Protein AF-A0A928TQJ8-F1 (afdb_monomer)

Structure (mmCIF, N/CA/C/O backbone):
data_AF-A0A928TQJ8-F1
#
_entry.id   AF-A0A928TQJ8-F1
#
loop_
_atom_site.group_PDB
_atom_site.id
_atom_site.type_symbol
_atom_site.label_atom_id
_atom_site.label_alt_id
_atom_site.label_comp_id
_atom_site.label_asym_id
_atom_site.label_entity_id
_atom_site.label_seq_id
_atom_site.pdbx_PDB_ins_code
_atom_site.Cartn_x
_atom_site.Cartn_y
_atom_site.Cartn_z
_atom_site.occupancy
_atom_site.B_iso_or_equiv
_atom_site.auth_seq_id
_atom_site.auth_comp_id
_atom_site.auth_asym_id
_atom_site.auth_atom_id
_atom_site.pdbx_PDB_model_num
ATOM 1 N N . MET A 1 1 ? -37.305 -4.762 29.229 1.00 58.75 1 MET A N 1
ATOM 2 C CA . MET A 1 1 ? -37.532 -3.414 28.676 1.00 58.75 1 MET A CA 1
ATOM 3 C C . MET A 1 1 ? -36.165 -2.765 28.618 1.00 58.75 1 MET A C 1
ATOM 5 O O . MET A 1 1 ? -35.558 -2.634 29.671 1.00 58.75 1 MET A O 1
ATOM 9 N N . THR A 1 2 ? -35.625 -2.523 27.427 1.00 75.75 2 THR A N 1
ATOM 10 C CA . THR A 1 2 ? -34.330 -1.844 27.273 1.00 75.75 2 THR A CA 1
ATOM 11 C C . THR A 1 2 ? -34.564 -0.362 27.549 1.00 75.75 2 THR A C 1
ATOM 13 O O . THR A 1 2 ? -35.505 0.202 26.996 1.00 75.75 2 THR A O 1
ATOM 16 N N . ASP A 1 3 ? -33.803 0.244 28.457 1.00 90.75 3 ASP A N 1
ATOM 17 C CA . ASP A 1 3 ? -33.892 1.687 28.685 1.00 90.75 3 ASP A CA 1
ATOM 18 C C . ASP A 1 3 ? -33.258 2.473 27.525 1.00 90.75 3 ASP A C 1
ATOM 20 O O . ASP A 1 3 ? -32.477 1.943 26.732 1.00 90.75 3 ASP A O 1
ATOM 24 N N . CYS A 1 4 ? -33.608 3.757 27.434 1.00 91.25 4 CYS A N 1
ATOM 25 C CA . CYS A 1 4 ? -33.104 4.669 26.405 1.00 91.25 4 CYS A CA 1
ATOM 26 C C . CYS A 1 4 ? -31.562 4.724 26.380 1.00 91.25 4 CYS A C 1
ATOM 28 O O . CYS A 1 4 ? -30.953 4.779 25.315 1.00 91.25 4 CYS A O 1
ATOM 30 N N . THR A 1 5 ? -30.911 4.635 27.545 1.00 89.31 5 THR A N 1
ATOM 31 C CA . THR A 1 5 ? -29.445 4.625 27.660 1.00 89.31 5 THR A CA 1
ATOM 32 C C . THR A 1 5 ? -28.810 3.417 26.975 1.00 89.31 5 THR A C 1
ATOM 34 O O . THR A 1 5 ? -27.853 3.565 26.218 1.00 89.31 5 THR A O 1
ATOM 37 N N . SER A 1 6 ? -29.372 2.229 27.175 1.00 88.38 6 SER A N 1
ATOM 38 C CA . SER A 1 6 ? -28.897 0.988 26.565 1.00 88.38 6 SER A CA 1
ATOM 39 C C . SER A 1 6 ? -29.173 0.951 25.057 1.00 88.38 6 SER A C 1
ATOM 41 O O . SER A 1 6 ? -28.376 0.408 24.289 1.00 88.38 6 SER A O 1
ATOM 43 N N . GLU A 1 7 ? -30.284 1.544 24.611 1.00 92.56 7 GLU A N 1
ATOM 44 C CA . GLU A 1 7 ? -30.602 1.694 23.188 1.00 92.56 7 GLU A CA 1
ATOM 45 C C . GLU A 1 7 ? -29.596 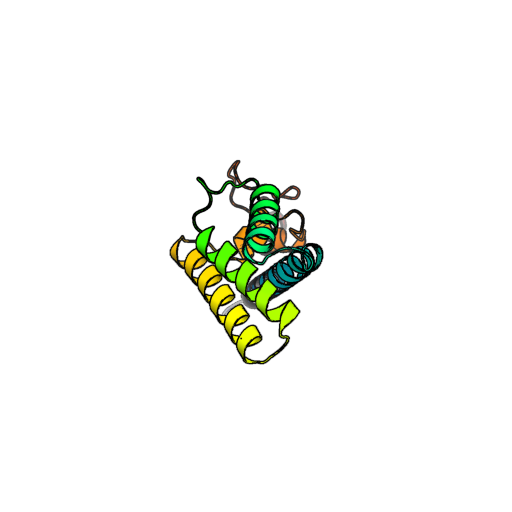2.607 22.475 1.00 92.56 7 GLU A C 1
ATOM 47 O O . GLU A 1 7 ? -28.968 2.175 21.505 1.00 92.56 7 GLU A O 1
ATOM 52 N N . LEU A 1 8 ? -29.365 3.811 23.006 1.00 91.56 8 LEU A N 1
ATOM 53 C CA . LEU A 1 8 ? -28.419 4.774 22.439 1.00 91.56 8 LEU A CA 1
ATOM 54 C C . LEU A 1 8 ? -26.974 4.259 22.467 1.00 91.56 8 LEU A C 1
ATOM 56 O O . LEU A 1 8 ? -26.227 4.477 21.513 1.00 91.56 8 LEU A O 1
ATOM 60 N N . ALA A 1 9 ? -26.571 3.529 23.513 1.00 87.31 9 ALA A N 1
ATOM 61 C CA . ALA A 1 9 ? -25.249 2.903 23.572 1.00 87.31 9 ALA A CA 1
ATOM 62 C C . ALA A 1 9 ? -25.047 1.878 22.441 1.00 87.31 9 ALA A C 1
ATOM 64 O O . ALA A 1 9 ? -23.991 1.839 21.802 1.00 87.31 9 ALA A O 1
ATOM 65 N N . ARG A 1 10 ? -26.075 1.072 22.147 1.00 89.56 10 ARG A N 1
ATOM 66 C CA . ARG A 1 10 ? -26.053 0.108 21.039 1.00 89.56 10 ARG A CA 1
ATOM 67 C C . ARG A 1 10 ? -25.980 0.809 19.680 1.00 89.56 10 ARG A C 1
ATOM 69 O O . ARG A 1 10 ? -25.219 0.370 18.819 1.00 89.56 10 ARG A O 1
ATOM 76 N N . GLU A 1 11 ? -26.741 1.884 19.486 1.00 93.88 11 GLU A N 1
ATOM 77 C CA . GLU A 1 11 ? -26.702 2.685 18.254 1.00 93.88 11 GLU A CA 1
ATOM 78 C C . GLU A 1 11 ? -25.336 3.340 18.038 1.00 93.88 11 GLU A C 1
ATOM 80 O O . GLU A 1 11 ? -24.757 3.223 16.956 1.00 93.88 11 GLU A O 1
ATOM 85 N N . ALA A 1 12 ? -24.769 3.950 19.081 1.00 90.00 12 ALA A N 1
ATOM 86 C CA . ALA A 1 12 ? -23.431 4.527 19.033 1.00 90.00 12 ALA A CA 1
ATOM 87 C C . ALA A 1 12 ? -22.377 3.475 18.649 1.00 90.00 12 ALA A C 1
ATOM 89 O O . ALA A 1 12 ? -21.560 3.717 17.760 1.00 90.00 12 ALA A O 1
ATOM 90 N N . GLY A 1 13 ? -22.433 2.280 19.250 1.00 88.81 13 GLY A N 1
ATOM 91 C CA . GLY A 1 13 ? -21.553 1.165 18.893 1.00 88.81 13 GLY A CA 1
ATOM 92 C C . GLY A 1 13 ? -21.671 0.753 17.420 1.00 88.81 13 GLY A C 1
ATOM 93 O O . GLY A 1 13 ? -20.655 0.548 16.754 1.00 88.81 13 GLY A O 1
ATOM 94 N N . ALA A 1 14 ? -22.894 0.699 16.882 1.00 93.44 14 ALA A N 1
ATOM 95 C CA . ALA A 1 14 ? -23.129 0.395 15.470 1.00 93.44 14 ALA A CA 1
ATOM 96 C C . ALA A 1 14 ? -22.544 1.471 14.537 1.00 93.44 14 ALA A C 1
ATOM 98 O O . ALA A 1 14 ? -21.902 1.144 13.537 1.00 93.44 14 ALA A O 1
ATOM 99 N N . HIS A 1 15 ? -22.702 2.752 14.877 1.00 94.25 15 HIS A N 1
ATOM 100 C CA . HIS A 1 15 ? -22.127 3.851 14.099 1.00 94.25 15 HIS A CA 1
ATOM 101 C C . HIS A 1 15 ? -20.596 3.875 14.146 1.00 94.25 15 HIS A C 1
ATOM 103 O O . HIS A 1 15 ? -19.958 4.098 13.116 1.00 94.25 15 HIS A O 1
ATOM 109 N N . ILE A 1 16 ? -19.994 3.591 15.304 1.00 91.44 16 ILE A N 1
ATOM 110 C CA . ILE A 1 16 ? -18.535 3.477 15.444 1.00 91.44 16 ILE A CA 1
ATOM 111 C C . ILE A 1 16 ? -18.000 2.323 14.589 1.00 91.44 16 ILE A C 1
ATOM 113 O O . ILE A 1 16 ? -16.997 2.497 13.894 1.00 91.44 16 ILE A O 1
ATOM 117 N N . ALA A 1 17 ? -18.674 1.168 14.585 1.00 92.44 17 ALA A N 1
ATOM 118 C CA . ALA A 1 17 ? -18.291 0.035 13.743 1.00 92.44 17 ALA A CA 1
ATOM 119 C C . ALA A 1 17 ? -18.343 0.396 12.247 1.00 92.44 17 ALA A C 1
ATOM 121 O O . ALA A 1 17 ? -17.369 0.180 11.527 1.00 92.44 17 ALA A O 1
ATOM 122 N N . ALA A 1 18 ? -19.419 1.046 11.794 1.00 95.81 18 ALA A N 1
ATOM 123 C CA . ALA A 1 18 ? -19.539 1.497 10.408 1.00 95.81 18 ALA A CA 1
ATOM 124 C C . ALA A 1 18 ? -18.448 2.515 10.019 1.00 95.81 18 ALA A C 1
ATOM 126 O O . ALA A 1 18 ? -17.866 2.432 8.934 1.00 95.81 18 ALA A O 1
ATOM 127 N N . ALA A 1 19 ? -18.126 3.458 10.911 1.00 94.56 19 ALA A N 1
ATOM 128 C CA . ALA A 1 19 ? -17.058 4.431 10.692 1.00 94.56 19 ALA A CA 1
ATOM 129 C C . ALA A 1 19 ? -15.672 3.765 10.627 1.00 94.56 19 ALA A C 1
ATOM 131 O O . ALA A 1 19 ? -14.839 4.148 9.799 1.00 94.56 19 ALA A O 1
ATOM 132 N N . ARG A 1 20 ? -15.429 2.750 11.465 1.00 94.88 20 ARG A N 1
ATOM 133 C CA . ARG A 1 20 ? -14.205 1.940 11.449 1.00 94.88 20 ARG A CA 1
ATOM 134 C C . ARG A 1 20 ? -14.028 1.237 10.106 1.00 94.88 20 ARG A C 1
ATOM 136 O O . ARG A 1 20 ? -12.968 1.375 9.496 1.00 94.88 20 ARG A O 1
ATOM 143 N N . ASP A 1 21 ? -15.053 0.543 9.627 1.00 96.44 21 ASP A N 1
ATOM 144 C CA . ASP A 1 21 ? -14.987 -0.206 8.368 1.00 96.44 21 ASP A CA 1
ATOM 145 C C . ASP A 1 21 ? -14.737 0.724 7.173 1.00 96.44 21 ASP A C 1
ATOM 147 O O . ASP A 1 21 ? -13.847 0.474 6.352 1.00 96.44 21 ASP A O 1
ATOM 151 N N . ALA A 1 22 ? -15.442 1.860 7.122 1.00 97.31 22 ALA A N 1
ATOM 152 C CA . ALA A 1 22 ? -15.227 2.878 6.097 1.00 97.31 22 ALA A CA 1
ATOM 153 C C . ALA A 1 22 ? -13.798 3.452 6.140 1.00 97.31 22 ALA A C 1
ATOM 155 O O . ALA A 1 22 ? -13.161 3.626 5.099 1.00 97.31 22 ALA A O 1
ATOM 156 N N . SER A 1 23 ? -13.264 3.698 7.339 1.00 95.25 23 SER A N 1
ATOM 157 C CA . SER A 1 23 ? -11.909 4.231 7.521 1.00 95.25 23 SER A CA 1
ATOM 158 C C . SER A 1 23 ? -10.823 3.230 7.117 1.00 95.25 23 SER A C 1
ATOM 160 O O . SER A 1 23 ? -9.821 3.622 6.516 1.00 95.25 23 SER A O 1
ATOM 162 N N . LEU A 1 24 ? -11.021 1.935 7.392 1.00 95.06 24 LEU A N 1
ATOM 163 C CA . LEU A 1 24 ? -10.117 0.869 6.948 1.00 95.06 24 LEU A CA 1
ATOM 164 C C . LEU A 1 24 ? -10.076 0.779 5.419 1.00 95.06 24 LEU A C 1
ATOM 166 O O . LEU A 1 24 ? -8.989 0.721 4.838 1.00 95.06 24 LEU A O 1
ATOM 170 N N . LEU A 1 25 ? -11.237 0.840 4.761 1.00 96.62 25 LEU A N 1
ATOM 171 C CA . LEU A 1 25 ? -11.327 0.842 3.300 1.00 96.62 25 LEU A CA 1
ATOM 172 C C . LEU A 1 25 ? -10.675 2.088 2.684 1.00 96.62 25 LEU A C 1
ATOM 174 O O . LEU A 1 25 ? -9.923 1.982 1.707 1.00 96.62 25 LEU A O 1
ATOM 178 N N . ALA A 1 26 ? -10.928 3.263 3.267 1.00 95.44 26 ALA A N 1
ATOM 179 C CA . ALA A 1 26 ? -10.319 4.516 2.839 1.00 95.44 26 ALA A CA 1
ATOM 180 C C . ALA A 1 26 ? -8.792 4.455 2.964 1.00 95.44 26 ALA A C 1
ATOM 182 O O . ALA A 1 26 ? -8.084 4.782 2.012 1.00 95.44 26 ALA A O 1
ATOM 183 N N . ARG A 1 27 ? -8.271 3.968 4.100 1.00 94.00 27 ARG A N 1
ATOM 184 C CA . ARG A 1 27 ? -6.828 3.777 4.316 1.00 94.00 27 ARG A CA 1
ATOM 185 C C . ARG A 1 27 ? -6.236 2.826 3.287 1.00 94.00 27 ARG A C 1
ATOM 187 O O . ARG A 1 27 ? -5.221 3.160 2.682 1.00 94.00 27 ARG A O 1
ATOM 194 N N . ALA A 1 28 ? -6.872 1.678 3.060 1.00 93.81 28 ALA A N 1
ATOM 195 C CA . ALA A 1 28 ? -6.394 0.695 2.095 1.00 93.81 28 ALA A CA 1
ATOM 196 C C . ALA A 1 28 ? -6.319 1.272 0.674 1.00 93.81 28 ALA A C 1
ATOM 198 O O . ALA A 1 28 ? -5.302 1.132 -0.004 1.00 93.81 28 ALA A O 1
ATOM 199 N N . THR A 1 29 ? -7.362 1.977 0.239 1.00 95.25 29 THR A N 1
ATOM 200 C CA . THR A 1 29 ? -7.410 2.590 -1.096 1.00 95.25 29 THR A CA 1
ATOM 201 C C . THR A 1 29 ? -6.390 3.718 -1.234 1.00 95.25 29 THR A C 1
ATOM 203 O O . THR A 1 29 ? -5.655 3.765 -2.220 1.00 95.25 29 THR A O 1
ATOM 206 N N . HIS A 1 30 ? -6.295 4.591 -0.228 1.00 94.44 30 HIS A N 1
ATOM 207 C CA . HIS A 1 30 ? -5.353 5.706 -0.227 1.00 94.44 30 HIS A CA 1
ATOM 208 C C . HIS A 1 30 ? -3.902 5.220 -0.267 1.00 94.44 30 HIS A C 1
ATOM 210 O O . HIS A 1 30 ? -3.116 5.710 -1.070 1.00 94.44 30 HIS A O 1
ATOM 216 N N . ALA A 1 31 ? -3.551 4.207 0.530 1.00 92.50 31 ALA A N 1
ATOM 217 C CA . ALA A 1 31 ? -2.199 3.658 0.542 1.00 92.50 31 ALA A CA 1
ATOM 218 C C . ALA A 1 31 ? -1.797 3.041 -0.805 1.00 92.50 31 ALA A C 1
ATOM 220 O O . ALA A 1 31 ? -0.669 3.230 -1.255 1.00 92.50 31 ALA A O 1
ATOM 221 N N . ARG A 1 32 ? -2.727 2.354 -1.484 1.00 93.62 32 ARG A N 1
ATOM 222 C CA . ARG A 1 32 ? -2.494 1.819 -2.835 1.00 93.62 32 ARG A CA 1
ATOM 223 C C . ARG A 1 32 ? -2.284 2.932 -3.864 1.00 93.62 32 ARG A C 1
ATOM 225 O O . ARG A 1 32 ? -1.394 2.820 -4.704 1.00 93.62 32 ARG A O 1
ATOM 232 N N . ALA A 1 33 ? -3.084 3.998 -3.791 1.00 94.06 33 ALA A N 1
ATOM 233 C CA . ALA A 1 33 ? -2.951 5.156 -4.671 1.00 94.06 33 ALA A CA 1
ATOM 234 C C . ALA A 1 33 ? -1.610 5.877 -4.461 1.00 94.06 33 ALA A C 1
ATOM 236 O O . ALA A 1 33 ? -0.903 6.153 -5.430 1.00 94.06 33 ALA A O 1
ATOM 237 N N . GLU A 1 34 ? -1.228 6.113 -3.206 1.00 93.38 34 GLU A N 1
ATOM 238 C CA . GLU A 1 34 ? 0.047 6.736 -2.848 1.00 93.38 34 GLU A CA 1
ATOM 239 C C . GLU A 1 34 ? 1.245 5.889 -3.288 1.00 93.38 34 GLU A C 1
ATOM 241 O O . GLU A 1 34 ? 2.148 6.415 -3.939 1.00 93.38 34 GLU A O 1
ATOM 246 N N . LEU A 1 35 ? 1.230 4.572 -3.037 1.00 92.50 35 LEU A N 1
ATOM 247 C CA . LEU A 1 35 ? 2.269 3.662 -3.529 1.00 92.50 35 LEU A CA 1
ATOM 248 C C . LEU A 1 35 ? 2.441 3.803 -5.047 1.00 92.50 35 LEU A C 1
ATOM 250 O O . LEU A 1 35 ? 3.549 4.060 -5.516 1.00 92.50 35 LEU A O 1
ATOM 254 N N . MET A 1 36 ? 1.353 3.716 -5.819 1.00 95.38 36 MET A N 1
ATOM 255 C CA . MET A 1 36 ? 1.428 3.855 -7.277 1.00 95.38 36 MET A CA 1
ATOM 256 C C . MET A 1 36 ? 1.931 5.223 -7.729 1.00 95.38 36 MET A C 1
ATOM 258 O O . MET A 1 36 ? 2.745 5.296 -8.652 1.00 95.38 36 MET A O 1
ATOM 262 N N . ARG A 1 37 ? 1.488 6.305 -7.078 1.00 94.31 37 ARG A N 1
ATOM 263 C CA . ARG A 1 37 ? 1.966 7.662 -7.365 1.00 94.31 37 ARG A CA 1
ATOM 264 C C . ARG A 1 37 ? 3.482 7.747 -7.186 1.00 94.31 37 ARG A C 1
ATOM 266 O O . ARG A 1 37 ? 4.171 8.251 -8.070 1.00 94.31 37 ARG A O 1
ATOM 273 N N . HIS A 1 38 ? 4.002 7.219 -6.083 1.00 92.44 38 HIS A N 1
ATOM 274 C CA . HIS A 1 38 ? 5.433 7.203 -5.799 1.00 92.44 38 HIS A CA 1
ATOM 275 C C . HIS A 1 38 ? 6.220 6.314 -6.766 1.00 92.44 38 HIS A C 1
ATOM 277 O O . HIS A 1 38 ? 7.226 6.771 -7.302 1.00 92.44 38 HIS A O 1
ATOM 283 N N . MET A 1 39 ? 5.740 5.100 -7.066 1.00 94.38 39 MET A N 1
ATOM 284 C CA . MET A 1 39 ? 6.369 4.215 -8.057 1.00 94.38 39 MET A CA 1
ATOM 285 C C . MET A 1 39 ? 6.512 4.915 -9.412 1.00 94.38 39 MET A C 1
ATOM 287 O O . MET A 1 39 ? 7.602 4.944 -9.984 1.00 94.38 39 MET A O 1
ATOM 291 N N . MET A 1 40 ? 5.440 5.544 -9.901 1.00 96.62 40 MET A N 1
ATOM 292 C CA . MET A 1 40 ? 5.451 6.259 -11.180 1.00 96.62 40 MET A CA 1
ATOM 293 C C . MET A 1 40 ? 6.370 7.481 -11.151 1.00 96.62 40 MET A C 1
ATOM 295 O O . MET A 1 40 ? 7.161 7.675 -12.072 1.00 96.62 40 MET A O 1
ATOM 299 N N . MET A 1 41 ? 6.312 8.289 -10.089 1.00 95.25 41 MET A N 1
ATOM 300 C CA . MET A 1 41 ? 7.160 9.475 -9.962 1.00 95.25 41 MET A CA 1
ATOM 301 C C . MET A 1 41 ? 8.644 9.126 -9.875 1.00 95.25 41 MET A C 1
ATOM 303 O O . MET A 1 41 ? 9.452 9.784 -10.524 1.00 95.25 41 MET A O 1
ATOM 307 N N . THR A 1 42 ? 9.020 8.110 -9.099 1.00 94.06 42 THR A N 1
ATOM 308 C CA . THR A 1 42 ? 10.423 7.695 -8.980 1.00 94.06 42 THR A CA 1
ATOM 309 C C . THR A 1 42 ? 10.920 7.061 -10.277 1.00 94.06 42 THR A C 1
ATOM 311 O O . THR A 1 42 ? 12.006 7.406 -10.739 1.00 94.06 42 THR A O 1
ATOM 314 N N . THR A 1 43 ? 10.102 6.240 -10.942 1.00 96.81 43 THR A N 1
ATOM 315 C CA . THR A 1 43 ? 10.454 5.689 -12.262 1.00 96.81 43 THR A CA 1
ATOM 316 C C . THR A 1 43 ? 10.663 6.807 -13.289 1.00 96.81 43 THR A C 1
ATOM 318 O O . THR A 1 43 ? 11.661 6.807 -14.008 1.00 96.81 43 THR A O 1
ATOM 321 N N . ALA A 1 44 ? 9.802 7.832 -13.291 1.00 97.00 44 ALA A N 1
ATOM 322 C CA . ALA A 1 44 ? 9.911 8.974 -14.199 1.00 97.00 44 ALA A CA 1
ATOM 323 C C . ALA A 1 44 ? 11.257 9.722 -14.094 1.00 97.00 44 ALA A C 1
ATOM 325 O O . ALA A 1 44 ? 11.741 10.242 -15.099 1.00 97.00 44 ALA A O 1
ATOM 326 N N . LYS A 1 45 ? 11.904 9.732 -12.916 1.00 96.44 45 LYS A N 1
ATOM 327 C CA . LYS A 1 45 ? 13.228 10.356 -12.712 1.00 96.44 45 LYS A CA 1
ATOM 328 C C . LYS A 1 45 ? 14.359 9.649 -13.473 1.00 96.44 45 LYS A C 1
ATOM 330 O O . LYS A 1 45 ? 15.411 10.245 -13.670 1.00 96.44 45 LYS A O 1
ATOM 335 N N . SER A 1 46 ? 14.165 8.393 -13.882 1.00 95.88 46 SER A N 1
ATOM 336 C CA . SER A 1 46 ? 15.195 7.546 -14.504 1.00 95.88 46 SER A CA 1
ATOM 337 C C . SER A 1 46 ? 14.831 7.090 -15.923 1.00 95.88 46 SER A C 1
ATOM 339 O O . SER A 1 46 ? 15.393 6.129 -16.433 1.00 95.88 46 SER A O 1
ATOM 341 N N . MET A 1 47 ? 13.930 7.805 -16.603 1.00 94.75 47 MET A N 1
ATOM 342 C CA . MET A 1 47 ? 13.480 7.462 -17.964 1.00 94.75 47 MET A CA 1
ATOM 343 C C . MET A 1 47 ? 14.566 7.572 -19.041 1.00 94.75 47 MET A C 1
ATOM 345 O O . MET A 1 47 ? 14.418 7.006 -20.116 1.00 94.75 47 MET A O 1
ATOM 349 N N . GLY A 1 48 ? 15.658 8.291 -18.767 1.00 94.38 48 GLY A N 1
ATOM 350 C CA . GLY A 1 48 ? 16.831 8.320 -19.648 1.00 94.38 48 GLY A CA 1
ATOM 351 C C . GLY A 1 48 ? 17.758 7.109 -19.495 1.00 94.38 48 GLY A C 1
ATOM 352 O O . GLY A 1 48 ? 18.716 6.982 -20.250 1.00 94.38 48 GLY A O 1
ATOM 353 N N . GLU A 1 49 ? 17.508 6.244 -18.513 1.00 96.81 49 GLU A N 1
ATOM 354 C CA . GLU A 1 49 ? 18.333 5.076 -18.214 1.00 96.81 49 GLU A CA 1
ATOM 355 C C . GLU A 1 49 ? 17.784 3.816 -18.897 1.00 96.81 49 GLU A C 1
ATOM 357 O O . GLU A 1 49 ? 16.596 3.714 -19.219 1.00 96.81 49 GLU A O 1
ATOM 362 N N . ALA A 1 50 ? 18.646 2.809 -19.061 1.00 97.62 50 ALA A N 1
ATOM 363 C CA . ALA A 1 50 ? 18.210 1.472 -19.457 1.00 97.62 50 ALA A CA 1
ATOM 364 C C . ALA A 1 50 ? 17.247 0.876 -18.415 1.00 97.62 50 ALA A C 1
ATOM 366 O O . ALA A 1 50 ? 17.407 1.098 -17.208 1.00 97.62 50 ALA A O 1
ATOM 367 N N . ARG A 1 51 ? 16.285 0.071 -18.876 1.00 97.56 51 ARG A N 1
ATOM 368 C CA . ARG A 1 51 ? 15.217 -0.522 -18.057 1.00 97.56 51 ARG A CA 1
ATOM 369 C C . ARG A 1 51 ? 15.732 -1.173 -16.776 1.00 97.56 51 ARG A C 1
ATOM 371 O O . ARG A 1 51 ? 15.257 -0.852 -15.693 1.00 97.56 51 ARG A O 1
ATOM 378 N N . GLU A 1 52 ? 16.739 -2.038 -16.867 1.00 97.88 52 GLU A N 1
ATOM 379 C CA . GLU A 1 52 ? 17.286 -2.765 -15.714 1.00 97.88 52 GLU A CA 1
ATOM 380 C C . GLU A 1 52 ? 17.903 -1.821 -14.678 1.00 97.88 52 GLU A C 1
ATOM 382 O O . GLU A 1 52 ? 17.873 -2.096 -13.479 1.00 97.88 52 GLU A O 1
ATOM 387 N N . ARG A 1 53 ? 18.478 -0.703 -15.131 1.00 97.56 53 ARG A N 1
ATOM 388 C CA . ARG A 1 53 ? 19.046 0.315 -14.247 1.00 97.56 53 ARG A CA 1
ATOM 389 C C . ARG A 1 53 ? 17.950 1.139 -13.583 1.00 97.56 53 ARG A C 1
ATOM 391 O O . ARG A 1 53 ? 18.033 1.346 -12.378 1.00 97.56 53 ARG A O 1
ATOM 398 N N . SER A 1 54 ? 16.924 1.546 -14.329 1.00 97.88 54 SER A N 1
ATOM 399 C CA . SER A 1 54 ? 15.756 2.231 -13.765 1.00 97.88 54 SER A CA 1
ATOM 400 C C . SER A 1 54 ? 15.071 1.373 -12.695 1.00 97.88 54 SER A C 1
ATOM 402 O O . SER A 1 54 ? 14.856 1.847 -11.582 1.00 97.88 54 SER A O 1
ATOM 404 N N . VAL A 1 55 ? 14.839 0.085 -12.977 1.00 98.06 55 VAL A N 1
ATOM 405 C CA . VAL A 1 55 ? 14.245 -0.861 -12.018 1.00 98.06 55 VAL A CA 1
ATOM 406 C C . VAL A 1 55 ? 15.046 -0.930 -10.722 1.00 98.06 55 VAL A C 1
ATOM 408 O O . VAL A 1 55 ? 14.462 -0.779 -9.652 1.00 98.06 55 VAL A O 1
ATOM 411 N N . ARG A 1 56 ? 16.373 -1.105 -10.801 1.00 96.56 56 ARG A N 1
ATOM 412 C CA . ARG A 1 56 ? 17.225 -1.140 -9.602 1.00 96.56 56 ARG A CA 1
ATOM 413 C C . ARG A 1 56 ? 17.159 0.161 -8.810 1.00 96.56 56 ARG A C 1
ATOM 415 O O . ARG A 1 56 ? 16.945 0.107 -7.610 1.00 96.56 56 ARG A O 1
ATOM 422 N N . LEU A 1 57 ? 17.267 1.314 -9.476 1.00 96.12 57 LEU A N 1
ATOM 423 C CA . LEU A 1 57 ? 17.204 2.622 -8.813 1.00 96.12 57 LEU A CA 1
ATOM 424 C C . LEU A 1 57 ? 15.886 2.821 -8.058 1.00 96.12 57 LEU A C 1
ATOM 426 O O . LEU A 1 57 ? 15.897 3.264 -6.913 1.00 96.12 57 LEU A O 1
ATOM 430 N N . VAL A 1 58 ? 14.757 2.468 -8.682 1.00 95.69 58 VAL A N 1
ATOM 431 C CA . VAL A 1 58 ? 13.439 2.559 -8.041 1.00 95.69 58 VAL A CA 1
ATOM 432 C C . VAL A 1 58 ? 13.371 1.620 -6.837 1.00 95.69 58 VAL A C 1
ATOM 434 O O . VAL A 1 58 ? 12.993 2.053 -5.752 1.00 95.69 58 VAL A O 1
ATOM 437 N N . THR A 1 59 ? 13.748 0.350 -7.002 1.00 95.38 59 THR A N 1
ATOM 438 C CA . THR A 1 59 ? 13.699 -0.641 -5.919 1.00 95.38 59 THR A CA 1
ATOM 439 C C . THR A 1 59 ? 14.602 -0.248 -4.747 1.00 95.38 59 THR A C 1
ATOM 441 O O . THR A 1 59 ? 14.166 -0.324 -3.600 1.00 95.38 59 THR A O 1
ATOM 444 N N . ASP A 1 60 ? 15.818 0.232 -5.013 1.00 94.88 60 ASP A N 1
ATOM 445 C CA . ASP A 1 60 ? 16.766 0.670 -3.985 1.00 94.88 60 ASP A CA 1
ATOM 446 C C . ASP A 1 60 ? 16.246 1.894 -3.212 1.00 94.88 60 ASP A C 1
ATOM 448 O O . ASP A 1 60 ? 16.310 1.901 -1.983 1.00 94.88 60 ASP A O 1
ATOM 452 N N . GLU A 1 61 ? 15.664 2.891 -3.898 1.00 92.44 61 GLU A N 1
ATOM 453 C CA . GLU A 1 61 ? 15.052 4.070 -3.255 1.00 92.44 61 GLU A CA 1
ATOM 454 C C . GLU A 1 61 ? 13.909 3.659 -2.309 1.00 92.44 61 GLU A C 1
ATOM 456 O O . GLU A 1 61 ? 13.787 4.188 -1.203 1.00 92.44 61 GLU A O 1
ATOM 461 N N . TRP A 1 62 ? 13.094 2.676 -2.701 1.00 90.00 62 TRP A N 1
ATOM 462 C CA . TRP A 1 62 ? 12.017 2.157 -1.855 1.00 90.00 62 TRP A CA 1
ATOM 463 C C . TRP A 1 62 ? 12.516 1.367 -0.651 1.00 90.00 62 TRP A C 1
ATOM 465 O O . TRP A 1 62 ? 12.020 1.562 0.462 1.00 90.00 62 TRP A O 1
ATOM 475 N N . LEU A 1 63 ? 13.483 0.473 -0.863 1.00 91.56 63 LEU A N 1
ATOM 476 C CA . LEU A 1 63 ? 14.074 -0.304 0.220 1.00 91.56 63 LEU A CA 1
ATOM 477 C C . LEU A 1 63 ? 14.714 0.625 1.254 1.00 91.56 63 LEU A C 1
ATOM 479 O O . LEU A 1 63 ? 14.439 0.473 2.445 1.00 91.56 63 LEU A O 1
ATOM 483 N N . ASP A 1 64 ? 15.471 1.631 0.815 1.00 89.88 64 ASP A N 1
ATOM 484 C CA . ASP A 1 64 ? 16.069 2.628 1.706 1.00 89.88 64 ASP A CA 1
ATOM 485 C C . ASP A 1 64 ? 15.005 3.406 2.495 1.00 89.88 64 ASP A C 1
ATOM 487 O O . ASP A 1 64 ? 15.051 3.457 3.732 1.00 89.88 64 ASP A O 1
ATOM 491 N N . ALA A 1 65 ? 13.973 3.913 1.806 1.00 85.38 65 ALA A N 1
ATOM 492 C CA . ALA A 1 65 ? 12.875 4.644 2.436 1.00 85.38 65 ALA A CA 1
ATOM 493 C C . ALA A 1 65 ? 12.195 3.831 3.552 1.00 85.38 65 ALA A C 1
ATOM 495 O O . ALA A 1 65 ? 11.790 4.392 4.573 1.00 85.38 65 ALA A O 1
ATOM 496 N N . TRP A 1 66 ? 12.093 2.511 3.385 1.00 86.12 66 TRP A N 1
ATOM 497 C CA . TRP A 1 66 ? 11.455 1.610 4.349 1.00 86.12 66 TRP A CA 1
ATOM 498 C C . TRP A 1 66 ? 12.427 1.009 5.372 1.00 86.12 66 TRP A C 1
ATOM 500 O O . TRP A 1 66 ? 12.007 0.221 6.226 1.00 86.12 66 TRP A O 1
ATOM 510 N N . GLY A 1 67 ? 13.714 1.370 5.318 1.00 86.25 67 GLY A N 1
ATOM 511 C CA . GLY A 1 67 ? 14.753 0.806 6.182 1.00 86.25 67 GLY A CA 1
ATOM 512 C C . GLY A 1 67 ? 14.983 -0.687 5.936 1.00 86.25 67 GLY A C 1
ATOM 513 O O . GLY A 1 67 ? 15.217 -1.450 6.875 1.00 86.25 67 GLY A O 1
ATOM 514 N N . ARG A 1 68 ? 14.853 -1.111 4.683 1.00 89.06 68 ARG A N 1
ATOM 515 C CA . ARG A 1 68 ? 14.966 -2.487 4.213 1.00 89.06 68 ARG A CA 1
ATOM 516 C C . ARG A 1 68 ? 16.178 -2.663 3.301 1.00 89.06 68 ARG A C 1
ATOM 518 O O . ARG A 1 68 ? 16.809 -1.711 2.862 1.00 89.06 68 ARG A O 1
ATOM 525 N N . THR A 1 69 ? 16.506 -3.916 3.032 1.00 92.25 69 THR A N 1
ATOM 526 C CA . THR A 1 69 ? 17.547 -4.338 2.103 1.00 92.25 69 THR A CA 1
ATOM 527 C C . THR A 1 69 ? 17.013 -5.468 1.237 1.00 92.25 69 THR A C 1
ATOM 529 O O . THR A 1 69 ? 16.044 -6.142 1.593 1.00 92.25 69 THR A O 1
ATOM 532 N N . HIS A 1 70 ? 17.704 -5.738 0.133 1.00 93.56 70 HIS A N 1
ATOM 533 C CA . HIS A 1 70 ? 17.406 -6.884 -0.726 1.00 93.56 70 HIS A CA 1
ATOM 534 C C . HIS A 1 70 ? 17.406 -8.223 0.027 1.00 93.56 70 HIS A C 1
ATOM 536 O O . HIS A 1 70 ? 16.670 -9.134 -0.329 1.00 93.56 70 HIS A O 1
ATOM 542 N N . GLY A 1 71 ? 18.204 -8.342 1.094 1.00 92.06 71 GLY A N 1
ATOM 543 C CA . GLY A 1 71 ? 18.308 -9.565 1.894 1.00 92.06 71 GLY A CA 1
ATOM 544 C C . GLY A 1 71 ? 17.286 -9.690 3.027 1.00 92.06 71 GLY A C 1
ATOM 545 O O . GLY A 1 71 ? 17.196 -10.758 3.625 1.00 92.06 71 GLY A O 1
ATOM 546 N N . ASN A 1 72 ? 16.543 -8.627 3.363 1.00 89.00 72 ASN A N 1
ATOM 547 C CA . ASN A 1 72 ? 15.615 -8.632 4.503 1.00 89.00 72 ASN A CA 1
ATOM 548 C C . ASN A 1 72 ? 14.172 -8.246 4.148 1.00 89.00 72 ASN A C 1
ATOM 550 O O . ASN A 1 72 ? 13.313 -8.227 5.033 1.00 89.00 72 ASN A O 1
ATOM 554 N N . TYR A 1 73 ? 13.907 -7.934 2.880 1.00 91.12 73 TYR A N 1
ATOM 555 C CA . TYR A 1 73 ? 12.574 -7.629 2.397 1.00 91.12 73 TYR A CA 1
ATOM 556 C C . TYR A 1 73 ? 12.038 -8.786 1.548 1.00 91.12 73 TYR A C 1
ATOM 558 O O . TYR A 1 73 ? 12.598 -9.088 0.497 1.00 91.12 73 TYR A O 1
ATOM 566 N N . PRO A 1 74 ? 10.947 -9.445 1.967 1.00 92.94 74 PRO A N 1
ATOM 567 C CA . PRO A 1 74 ? 10.452 -10.640 1.285 1.00 92.94 74 PRO A CA 1
ATOM 568 C C . PRO A 1 74 ? 9.829 -10.357 -0.092 1.00 92.94 74 PRO A C 1
ATOM 570 O O . PRO A 1 74 ? 9.589 -11.300 -0.842 1.00 92.94 74 PRO A O 1
ATOM 573 N N . PHE A 1 75 ? 9.566 -9.089 -0.438 1.00 94.75 75 PHE A N 1
ATOM 574 C CA . PHE A 1 75 ? 8.814 -8.709 -1.643 1.00 94.75 75 PHE A CA 1
ATOM 575 C C . PHE A 1 75 ? 9.659 -7.990 -2.706 1.00 94.75 75 PHE A C 1
ATOM 577 O O . PHE A 1 75 ? 9.112 -7.298 -3.565 1.00 94.75 75 PHE A O 1
ATOM 584 N N . VAL A 1 76 ? 10.991 -8.129 -2.659 1.00 96.38 76 VAL A N 1
ATOM 585 C CA . VAL A 1 76 ? 11.915 -7.492 -3.622 1.00 96.38 76 VAL A CA 1
ATOM 586 C C . VAL A 1 76 ? 11.537 -7.837 -5.059 1.00 96.38 76 VAL A C 1
ATOM 588 O O . VAL A 1 76 ? 11.358 -6.935 -5.868 1.00 96.38 76 VAL A O 1
ATOM 591 N N . ALA A 1 77 ? 11.327 -9.120 -5.363 1.00 97.56 77 ALA A N 1
ATOM 592 C CA . ALA A 1 77 ? 10.999 -9.559 -6.718 1.00 97.56 77 ALA A CA 1
ATOM 593 C C . ALA A 1 77 ? 9.692 -8.930 -7.239 1.00 97.56 77 ALA A C 1
ATOM 595 O O . ALA A 1 77 ? 9.595 -8.540 -8.402 1.00 97.56 77 ALA A O 1
ATOM 596 N N . GLN A 1 78 ? 8.681 -8.795 -6.378 1.00 98.19 78 GLN A N 1
ATOM 597 C CA . GLN A 1 78 ? 7.408 -8.162 -6.717 1.00 98.19 78 GLN A CA 1
ATOM 598 C C . GLN A 1 78 ? 7.564 -6.646 -6.899 1.00 98.19 78 GLN A C 1
ATOM 600 O O . GLN A 1 78 ? 6.965 -6.086 -7.817 1.00 98.19 78 GLN A O 1
ATOM 605 N N . MET A 1 79 ? 8.388 -5.990 -6.075 1.00 96.25 79 MET A N 1
ATOM 606 C CA . MET A 1 79 ? 8.726 -4.574 -6.247 1.00 96.25 79 MET A CA 1
ATOM 607 C C . MET A 1 79 ? 9.473 -4.329 -7.557 1.00 96.25 79 MET A C 1
ATOM 609 O O . MET A 1 79 ? 9.096 -3.430 -8.301 1.00 96.25 79 MET A O 1
ATOM 613 N N . GLU A 1 80 ? 10.461 -5.156 -7.898 1.00 97.88 80 GLU A N 1
ATOM 614 C CA . GLU A 1 80 ? 11.188 -5.064 -9.169 1.00 97.88 80 GLU A CA 1
ATOM 615 C C . GLU A 1 80 ? 10.266 -5.280 -10.375 1.00 97.88 80 GLU A C 1
ATOM 617 O O . GLU A 1 80 ? 10.343 -4.539 -11.358 1.00 97.88 80 GLU A O 1
ATOM 622 N N . ALA A 1 81 ? 9.352 -6.253 -10.294 1.00 98.44 81 ALA A N 1
ATOM 623 C CA . ALA A 1 81 ? 8.355 -6.489 -11.334 1.00 98.44 81 ALA A CA 1
ATOM 624 C C . ALA A 1 81 ? 7.424 -5.279 -11.519 1.00 98.44 81 ALA A C 1
ATOM 626 O O . ALA A 1 81 ? 7.141 -4.888 -12.655 1.00 98.44 81 ALA A O 1
ATOM 627 N N . LEU A 1 82 ? 6.976 -4.659 -10.421 1.00 98.31 82 LEU A N 1
ATOM 628 C CA . LEU A 1 82 ? 6.155 -3.451 -10.470 1.00 98.31 82 LEU A CA 1
ATOM 629 C C . LEU A 1 82 ? 6.940 -2.253 -11.022 1.00 98.31 82 LEU A C 1
ATOM 631 O O . LEU A 1 82 ? 6.424 -1.555 -11.892 1.00 98.31 82 LEU A O 1
ATOM 635 N N . SER A 1 83 ? 8.188 -2.047 -10.593 1.00 98.06 83 SER A N 1
ATOM 636 C CA . SER A 1 83 ? 9.089 -1.022 -11.141 1.00 98.06 83 SER A CA 1
ATOM 637 C C . SER A 1 83 ? 9.267 -1.184 -12.652 1.00 98.06 83 SER A C 1
ATOM 639 O O . SER A 1 83 ? 9.153 -0.215 -13.401 1.00 98.06 83 SER A O 1
ATOM 641 N N . GLY A 1 84 ? 9.482 -2.418 -13.119 1.00 98.38 84 GLY A N 1
ATOM 642 C CA . GLY A 1 84 ? 9.619 -2.719 -14.543 1.00 98.38 84 GLY A CA 1
ATOM 643 C C . GLY A 1 84 ? 8.346 -2.406 -15.324 1.00 98.38 84 GLY A C 1
ATOM 644 O O . GLY A 1 84 ? 8.408 -1.751 -16.359 1.00 98.38 84 GLY A O 1
ATOM 645 N N . ALA A 1 85 ? 7.183 -2.794 -14.796 1.00 98.62 85 ALA A N 1
ATOM 646 C CA . ALA A 1 85 ? 5.902 -2.482 -15.423 1.00 98.62 85 ALA A CA 1
ATOM 647 C C . ALA A 1 85 ? 5.627 -0.967 -15.478 1.00 98.62 85 ALA A C 1
ATOM 649 O O . ALA A 1 85 ? 5.112 -0.476 -16.481 1.00 98.62 85 ALA A O 1
ATOM 650 N N . CYS A 1 86 ? 5.997 -0.211 -14.437 1.00 98.50 86 CYS A N 1
ATOM 651 C CA . CYS A 1 86 ? 5.912 1.252 -14.439 1.00 98.50 86 CYS A CA 1
ATOM 652 C C . CYS A 1 86 ? 6.809 1.872 -15.520 1.00 98.50 86 CYS A C 1
ATOM 654 O O . CYS A 1 86 ? 6.374 2.790 -16.215 1.00 98.50 86 CYS A O 1
ATOM 656 N N . TYR A 1 87 ? 8.034 1.363 -15.692 1.00 98.50 87 TYR A N 1
ATOM 657 C CA . TYR A 1 87 ? 8.955 1.828 -16.734 1.00 98.50 87 TYR A CA 1
ATOM 658 C C . TYR A 1 87 ? 8.376 1.593 -18.129 1.00 98.50 87 TYR A C 1
ATOM 660 O O . TYR A 1 87 ? 8.342 2.511 -18.954 1.00 98.50 87 TYR A O 1
ATOM 668 N N . ASP A 1 88 ? 7.872 0.382 -18.367 1.00 98.44 88 ASP A N 1
ATOM 669 C CA . ASP A 1 88 ? 7.273 -0.011 -19.642 1.00 98.44 88 ASP A CA 1
ATOM 670 C C . ASP A 1 88 ? 6.026 0.847 -19.936 1.00 98.44 88 ASP A C 1
ATOM 672 O O . ASP A 1 88 ? 5.846 1.342 -21.051 1.00 98.44 88 ASP A O 1
ATOM 676 N N . TRP A 1 89 ? 5.203 1.122 -18.916 1.00 98.56 89 TRP A N 1
ATOM 677 C CA . TRP A 1 89 ? 4.038 1.999 -19.039 1.00 98.56 89 TRP A CA 1
ATOM 678 C C . TRP A 1 89 ? 4.400 3.454 -19.332 1.00 98.56 89 TRP A C 1
ATOM 680 O O . TRP A 1 89 ? 3.760 4.070 -20.179 1.00 98.56 89 TRP A O 1
ATOM 690 N N . LEU A 1 90 ? 5.427 4.016 -18.692 1.00 98.00 90 LEU A N 1
ATOM 691 C CA . LEU A 1 90 ? 5.837 5.399 -18.948 1.00 98.00 90 LEU A CA 1
ATOM 692 C C . LEU A 1 90 ? 6.370 5.607 -20.376 1.00 98.00 90 LEU A C 1
ATOM 694 O O . LEU A 1 90 ? 6.241 6.717 -20.900 1.00 98.00 90 LEU A O 1
ATOM 698 N N . HIS A 1 91 ? 6.916 4.559 -21.005 1.00 97.69 91 HIS A N 1
ATOM 699 C CA . HIS A 1 91 ? 7.352 4.572 -22.404 1.00 97.69 91 HIS A CA 1
ATOM 700 C C . HIS A 1 91 ? 6.199 4.361 -23.389 1.00 97.69 91 HIS A C 1
ATOM 702 O O . HIS A 1 91 ? 6.054 5.137 -24.331 1.00 97.69 91 HIS A O 1
ATOM 708 N N . ALA A 1 92 ? 5.387 3.319 -23.187 1.00 97.19 92 ALA A N 1
ATOM 709 C CA . ALA A 1 92 ? 4.359 2.922 -24.149 1.00 97.19 92 ALA A CA 1
ATOM 710 C C . ALA A 1 92 ? 3.037 3.684 -23.972 1.00 97.19 92 ALA A C 1
ATOM 712 O O . ALA A 1 92 ? 2.418 4.096 -24.950 1.00 97.19 92 ALA A O 1
ATOM 713 N N . LYS A 1 93 ? 2.610 3.886 -22.717 1.00 95.62 93 LYS A N 1
ATOM 714 C CA . LYS A 1 93 ? 1.330 4.502 -22.314 1.00 95.62 93 LYS A CA 1
ATOM 715 C C . LYS A 1 93 ? 0.100 3.879 -22.982 1.00 95.62 93 LYS A C 1
ATOM 717 O O . LYS A 1 93 ? -0.870 4.572 -23.285 1.00 95.62 93 LYS A O 1
ATOM 722 N N . ASP A 1 94 ? 0.133 2.567 -23.188 1.00 97.69 94 ASP A N 1
ATOM 723 C CA . ASP A 1 94 ? -0.953 1.810 -23.800 1.00 97.69 94 ASP A CA 1
ATOM 724 C C . ASP A 1 94 ? -1.682 0.896 -22.798 1.00 97.69 94 ASP A C 1
ATOM 726 O O . ASP A 1 94 ? -1.313 0.757 -21.626 1.00 97.69 94 ASP A O 1
ATOM 730 N N . ALA A 1 95 ? -2.760 0.270 -23.274 1.00 98.06 95 ALA A N 1
ATOM 731 C CA . ALA A 1 95 ? -3.590 -0.620 -22.468 1.00 98.06 95 ALA A CA 1
ATOM 732 C C . ALA A 1 95 ? -2.859 -1.903 -22.032 1.00 98.06 95 ALA A C 1
ATOM 734 O O . ALA A 1 95 ? -3.168 -2.459 -20.977 1.00 98.06 95 ALA A O 1
ATOM 735 N N . ALA A 1 96 ? -1.896 -2.387 -22.822 1.00 98.19 96 ALA A N 1
ATOM 736 C CA . ALA A 1 96 ? -1.154 -3.600 -22.498 1.00 98.19 96 ALA A CA 1
ATOM 737 C C . ALA A 1 96 ? -0.190 -3.351 -21.330 1.00 98.19 96 ALA A C 1
ATOM 739 O O . ALA A 1 96 ? -0.130 -4.159 -20.395 1.00 98.19 96 ALA A O 1
ATOM 740 N N . ALA A 1 97 ? 0.498 -2.209 -21.347 1.00 97.94 97 ALA A N 1
ATOM 741 C CA . ALA A 1 97 ? 1.367 -1.771 -20.270 1.00 97.94 97 ALA A CA 1
ATOM 742 C C . ALA A 1 97 ? 0.572 -1.422 -18.999 1.00 97.94 97 ALA A C 1
ATOM 744 O O . ALA A 1 97 ? 0.975 -1.821 -17.907 1.00 97.94 97 ALA A O 1
ATOM 745 N N . ASP A 1 98 ? -0.600 -0.781 -19.113 1.00 98.31 98 ASP A N 1
ATOM 746 C CA . ASP A 1 98 ? -1.477 -0.528 -17.952 1.00 98.31 98 ASP A CA 1
ATOM 747 C C . ASP A 1 98 ? -1.927 -1.848 -17.305 1.00 98.31 98 ASP A C 1
ATOM 749 O O . ASP A 1 98 ? -1.841 -2.031 -16.087 1.00 98.31 98 ASP A O 1
ATOM 753 N N . ALA A 1 99 ? -2.322 -2.831 -18.119 1.00 98.50 99 ALA A N 1
ATOM 754 C CA . ALA A 1 99 ? -2.673 -4.156 -17.624 1.00 98.50 99 ALA A CA 1
ATOM 755 C C . ALA A 1 99 ? -1.482 -4.864 -16.948 1.00 98.50 99 ALA A C 1
ATOM 757 O O . ALA A 1 99 ? -1.678 -5.588 -15.969 1.00 98.50 99 ALA A O 1
ATOM 758 N N . ALA A 1 100 ? -0.253 -4.660 -17.435 1.00 98.56 100 ALA A N 1
ATOM 759 C CA . ALA A 1 100 ? 0.953 -5.190 -16.801 1.0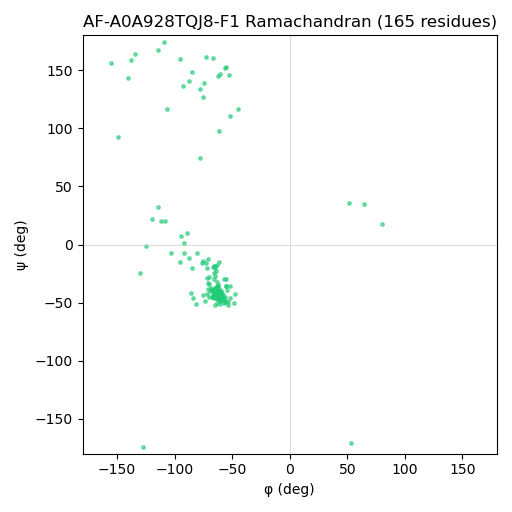0 98.56 100 ALA A CA 1
ATOM 760 C C . ALA A 1 100 ? 1.203 -4.559 -15.422 1.00 98.56 100 ALA A C 1
ATOM 762 O O . ALA A 1 100 ? 1.439 -5.298 -14.465 1.00 98.56 100 ALA A O 1
ATOM 763 N N . VAL A 1 101 ? 1.051 -3.235 -15.292 1.00 98.56 101 VAL A N 1
ATOM 764 C CA . VAL A 1 101 ? 1.139 -2.526 -14.002 1.00 98.56 101 VAL A CA 1
ATOM 765 C C . VAL A 1 101 ? 0.112 -3.078 -13.016 1.00 98.56 101 VAL A C 1
ATOM 767 O O . VAL A 1 101 ? 0.464 -3.429 -11.891 1.00 98.56 101 VAL A O 1
ATOM 770 N N . ARG A 1 102 ? -1.149 -3.239 -13.439 1.00 98.44 102 ARG A N 1
ATOM 771 C CA . ARG A 1 102 ? -2.213 -3.792 -12.581 1.00 98.44 102 ARG A CA 1
ATOM 772 C C . ARG A 1 102 ? -1.900 -5.204 -12.094 1.00 98.44 102 ARG A C 1
ATOM 774 O O . ARG A 1 102 ? -2.119 -5.497 -10.920 1.00 98.44 102 ARG A O 1
ATOM 781 N N . ARG A 1 103 ? -1.383 -6.074 -12.970 1.00 98.69 103 ARG A N 1
ATOM 782 C CA . ARG A 1 103 ? -0.990 -7.445 -12.599 1.00 98.69 103 ARG A CA 1
ATOM 783 C C . ARG A 1 103 ? 0.181 -7.457 -11.620 1.00 98.69 103 ARG A C 1
ATOM 785 O O . ARG A 1 103 ? 0.114 -8.174 -10.627 1.00 98.69 103 ARG A O 1
ATOM 792 N N . ALA A 1 104 ? 1.218 -6.660 -11.872 1.00 98.56 104 ALA A N 1
ATOM 793 C CA . ALA A 1 104 ? 2.374 -6.572 -10.984 1.00 98.56 104 ALA A CA 1
ATOM 794 C C . ALA A 1 104 ? 1.981 -6.023 -9.603 1.00 98.56 104 ALA A C 1
ATOM 796 O O . ALA A 1 104 ? 2.377 -6.577 -8.580 1.00 98.56 104 ALA A O 1
ATOM 797 N N . PHE A 1 105 ? 1.119 -5.003 -9.566 1.00 98.00 105 PHE A N 1
ATOM 798 C CA . PHE A 1 105 ? 0.595 -4.461 -8.316 1.00 98.00 105 PHE A CA 1
ATOM 799 C C . PHE A 1 105 ? -0.218 -5.500 -7.537 1.00 98.00 105 PHE A C 1
ATOM 801 O O . PHE A 1 105 ? -0.027 -5.663 -6.335 1.00 98.00 105 PHE A O 1
ATOM 808 N N . ALA A 1 106 ? -1.109 -6.229 -8.214 1.00 97.75 106 ALA A N 1
ATOM 809 C CA . ALA A 1 106 ? -1.891 -7.290 -7.584 1.00 97.75 106 ALA A CA 1
ATOM 810 C C . ALA A 1 106 ? -1.002 -8.420 -7.037 1.00 97.75 106 ALA A C 1
ATOM 812 O O . ALA A 1 106 ? -1.293 -8.964 -5.976 1.00 97.75 106 ALA A O 1
ATOM 813 N N . ALA A 1 107 ? 0.098 -8.750 -7.723 1.00 98.38 107 ALA A N 1
ATOM 814 C CA . ALA A 1 107 ? 1.064 -9.736 -7.246 1.00 98.38 107 ALA A CA 1
ATOM 815 C C . ALA A 1 107 ? 1.800 -9.269 -5.979 1.00 98.38 107 ALA A C 1
ATOM 817 O O . ALA A 1 107 ? 1.986 -10.067 -5.061 1.00 98.38 107 ALA A O 1
ATOM 818 N N . LEU A 1 108 ? 2.177 -7.988 -5.903 1.00 97.44 108 LEU A N 1
ATOM 819 C CA . LEU A 1 108 ? 2.745 -7.397 -4.688 1.00 97.44 108 LEU A CA 1
ATOM 820 C C . LEU A 1 108 ? 1.743 -7.439 -3.525 1.00 97.44 108 LEU A C 1
ATOM 822 O O . LEU A 1 108 ? 2.094 -7.877 -2.433 1.00 97.44 108 LEU A O 1
ATOM 826 N N . ASP A 1 109 ? 0.491 -7.046 -3.765 1.00 96.44 109 ASP A N 1
ATOM 827 C CA . ASP A 1 109 ? -0.557 -7.051 -2.738 1.00 96.44 109 ASP A CA 1
ATOM 828 C C . ASP A 1 109 ? -0.822 -8.469 -2.207 1.00 96.44 109 ASP A C 1
ATOM 830 O O . ASP A 1 109 ? -0.836 -8.701 -0.998 1.00 96.44 109 ASP A O 1
ATOM 834 N N . ALA A 1 110 ? -0.923 -9.451 -3.108 1.00 97.25 110 ALA A N 1
ATOM 835 C CA . ALA A 1 110 ? -1.095 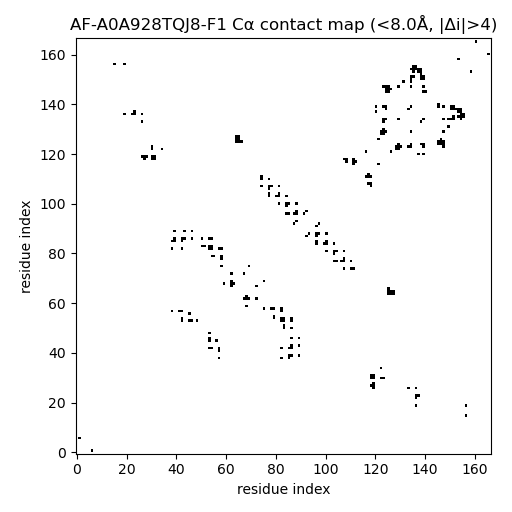-10.855 -2.746 1.00 97.25 110 ALA A CA 1
ATOM 836 C C . ALA A 1 110 ? 0.104 -11.419 -1.961 1.00 97.25 110 ALA A C 1
ATOM 838 O O . ALA A 1 110 ? -0.086 -12.218 -1.039 1.00 97.25 110 ALA A O 1
ATOM 839 N N . ALA A 1 111 ? 1.330 -11.003 -2.296 1.00 97.25 111 ALA A N 1
ATOM 840 C CA . ALA A 1 111 ? 2.532 -11.396 -1.566 1.00 97.25 111 ALA A CA 1
ATOM 841 C C . ALA A 1 111 ? 2.529 -10.839 -0.133 1.00 97.25 111 ALA A C 1
ATOM 843 O O . ALA A 1 111 ? 2.787 -11.592 0.806 1.00 97.25 111 ALA A O 1
ATOM 844 N N . CYS A 1 112 ? 2.151 -9.567 0.047 1.00 95.25 112 CYS A N 1
ATOM 845 C CA . CYS A 1 112 ? 1.964 -8.964 1.367 1.00 95.25 112 CYS A CA 1
ATOM 846 C C . CYS A 1 112 ? 0.938 -9.744 2.203 1.00 95.25 112 CYS A C 1
ATOM 848 O O . CYS A 1 112 ? 1.242 -10.142 3.329 1.00 95.25 112 CYS A O 1
ATOM 850 N N . VAL A 1 113 ? -0.240 -10.029 1.634 1.00 96.00 113 VAL A N 1
ATOM 851 C CA . VAL A 1 113 ? -1.308 -10.785 2.316 1.00 96.00 113 VAL A CA 1
ATOM 852 C C . VAL A 1 113 ? -0.837 -12.182 2.715 1.00 96.00 113 VAL A C 1
ATOM 854 O O . VAL A 1 113 ? -1.042 -12.600 3.854 1.00 96.00 113 VAL A O 1
ATOM 857 N N . SER A 1 114 ? -0.146 -12.889 1.817 1.00 95.69 114 SER A N 1
ATOM 858 C CA . SER A 1 114 ? 0.383 -14.237 2.086 1.00 95.69 114 SER A CA 1
ATOM 859 C C . SER A 1 114 ? 1.437 -14.254 3.198 1.00 95.69 114 SER A C 1
ATOM 861 O O . SER A 1 114 ? 1.649 -15.282 3.835 1.00 95.69 114 SER A O 1
ATOM 863 N N . HIS A 1 115 ? 2.085 -13.117 3.450 1.00 94.25 115 HIS A N 1
ATOM 864 C CA . HIS A 1 115 ? 3.063 -12.929 4.519 1.00 94.25 115 HIS A CA 1
ATOM 865 C C . HIS A 1 115 ? 2.446 -12.354 5.810 1.00 94.25 115 HIS A C 1
ATOM 867 O O . HIS A 1 115 ? 3.170 -12.008 6.739 1.00 94.25 115 HIS A O 1
ATOM 873 N N . GLY A 1 116 ? 1.117 -12.229 5.884 1.00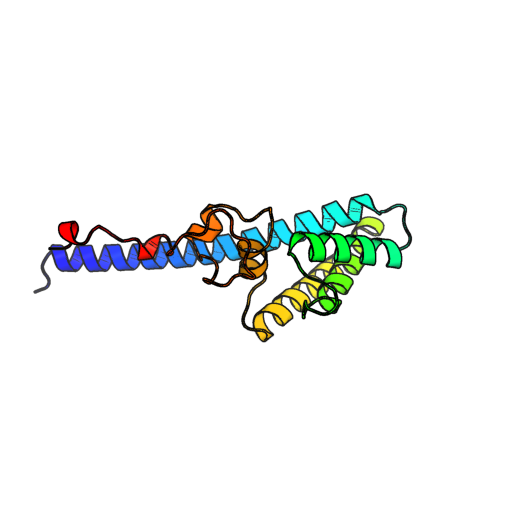 93.50 116 GLY A N 1
ATOM 874 C CA . GLY A 1 116 ? 0.413 -11.747 7.077 1.00 93.50 116 GLY A CA 1
ATOM 875 C C . GLY A 1 116 ? 0.401 -10.224 7.256 1.00 93.50 116 GLY A C 1
ATOM 876 O O . GLY A 1 116 ? 0.121 -9.747 8.353 1.00 93.50 116 GLY A O 1
ATOM 877 N N . THR A 1 117 ? 0.683 -9.455 6.202 1.00 92.62 117 THR A N 1
ATOM 878 C CA . THR A 1 117 ? 0.624 -7.981 6.196 1.00 92.62 117 THR A CA 1
ATOM 879 C C . THR A 1 117 ? -0.247 -7.477 5.035 1.00 92.62 117 THR A C 1
ATOM 881 O O . THR A 1 117 ? -0.893 -8.254 4.337 1.00 92.62 117 THR A O 1
ATOM 884 N N . THR A 1 118 ? -0.310 -6.165 4.817 1.00 93.88 118 THR A N 1
ATOM 885 C CA . THR A 1 118 ? -0.969 -5.552 3.652 1.00 93.88 118 THR A CA 1
ATOM 886 C C . THR A 1 118 ? -0.115 -4.412 3.106 1.00 93.88 118 THR A C 1
ATOM 888 O O . THR A 1 118 ? 0.673 -3.824 3.845 1.00 93.88 118 THR A O 1
ATOM 891 N N . ILE A 1 119 ? -0.303 -4.021 1.838 1.00 92.19 119 ILE A N 1
ATOM 892 C CA . ILE A 1 119 ? 0.340 -2.804 1.304 1.00 92.19 119 ILE A CA 1
ATOM 893 C C . ILE A 1 119 ? 0.011 -1.584 2.171 1.00 92.19 119 ILE A C 1
ATOM 895 O O . ILE A 1 119 ? 0.871 -0.741 2.409 1.00 92.19 119 ILE A O 1
ATOM 899 N N . ALA A 1 120 ? -1.230 -1.490 2.656 1.00 91.88 120 ALA A N 1
ATOM 900 C CA . ALA A 1 120 ? -1.666 -0.373 3.484 1.00 91.88 120 ALA A CA 1
ATOM 901 C C . ALA A 1 120 ? -0.898 -0.285 4.803 1.00 91.88 120 ALA A C 1
ATOM 903 O O . ALA A 1 120 ? -0.590 0.809 5.269 1.00 91.88 120 ALA A O 1
ATOM 904 N N . ASP A 1 121 ? -0.580 -1.436 5.381 1.00 90.81 121 ASP A N 1
ATOM 905 C CA . ASP A 1 121 ? 0.200 -1.542 6.602 1.00 90.81 121 ASP A CA 1
ATOM 906 C C . ASP A 1 121 ? 1.677 -1.236 6.364 1.00 90.81 121 ASP A C 1
ATOM 908 O O . ASP A 1 121 ? 2.225 -0.367 7.038 1.00 90.81 121 ASP A O 1
ATOM 912 N N . GLU A 1 122 ? 2.297 -1.841 5.349 1.0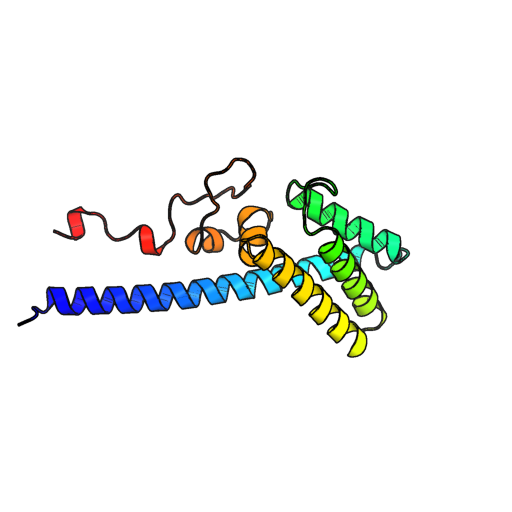0 89.06 122 GLU A N 1
ATOM 913 C CA . GLU A 1 122 ? 3.687 -1.534 4.997 1.00 89.06 122 GLU A CA 1
ATOM 914 C C . GLU A 1 122 ? 3.875 -0.039 4.680 1.00 89.06 122 GLU A C 1
ATOM 916 O O . GLU A 1 122 ? 4.792 0.598 5.204 1.00 89.06 122 GLU A O 1
ATOM 921 N N . MET A 1 123 ? 2.955 0.561 3.914 1.00 88.88 123 MET A N 1
ATOM 922 C CA . MET A 1 123 ? 2.956 1.999 3.631 1.00 88.88 123 MET A CA 1
ATOM 923 C C . M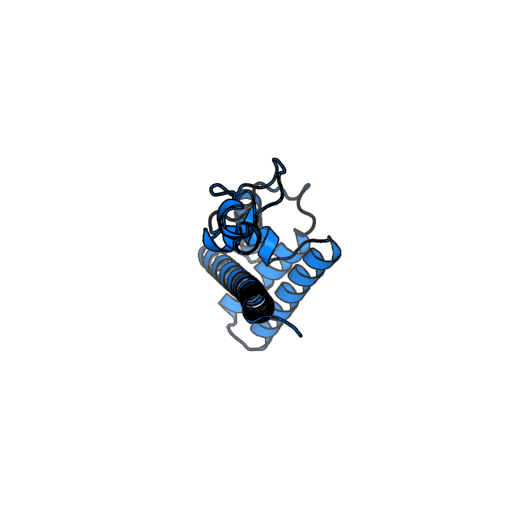ET A 1 123 ? 2.783 2.834 4.900 1.00 88.88 123 MET A C 1
ATOM 925 O O . MET A 1 123 ? 3.513 3.803 5.097 1.00 88.88 123 MET A O 1
ATOM 929 N N . ALA A 1 124 ? 1.835 2.486 5.770 1.00 86.12 124 ALA A N 1
ATOM 930 C CA . ALA A 1 124 ? 1.554 3.281 6.959 1.00 86.12 124 ALA A CA 1
ATOM 931 C C . ALA A 1 124 ? 2.646 3.200 8.024 1.00 86.12 124 ALA A C 1
ATOM 933 O O . ALA A 1 124 ? 2.869 4.178 8.728 1.00 86.12 124 ALA A O 1
ATOM 934 N N . TRP A 1 125 ? 3.313 2.058 8.162 1.00 85.00 125 TRP A N 1
ATOM 935 C CA . T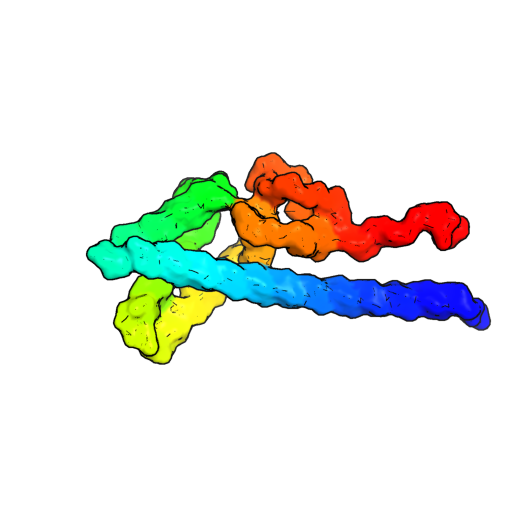RP A 1 125 ? 4.246 1.834 9.264 1.00 85.00 125 TRP A CA 1
ATOM 936 C C . TRP A 1 125 ? 5.702 2.140 8.901 1.00 85.00 125 TRP A C 1
ATOM 938 O O . TRP A 1 125 ? 6.554 2.215 9.791 1.00 85.00 125 TRP A O 1
ATOM 948 N N . ARG A 1 126 ? 6.012 2.265 7.604 1.00 77.25 126 ARG A N 1
ATOM 949 C CA . ARG A 1 126 ? 7.397 2.360 7.111 1.00 77.25 126 ARG A CA 1
ATOM 950 C C . ARG A 1 126 ? 7.648 3.513 6.154 1.00 77.25 126 ARG A C 1
ATOM 952 O O . ARG A 1 126 ? 8.791 3.947 6.051 1.00 77.25 126 ARG A O 1
ATOM 959 N N . SER A 1 127 ? 6.627 4.008 5.457 1.00 71.19 127 SER A N 1
ATOM 960 C CA . SER A 1 127 ? 6.820 5.115 4.526 1.00 71.19 127 SER A CA 1
ATOM 961 C C . SER A 1 127 ? 7.010 6.429 5.279 1.00 71.19 127 SER A C 1
ATOM 963 O O . SER A 1 127 ? 6.259 6.734 6.200 1.00 71.19 127 SER A O 1
ATOM 965 N N . GLY A 1 128 ? 7.935 7.276 4.819 1.00 66.81 128 GLY A N 1
ATOM 966 C CA . GLY A 1 128 ? 7.976 8.685 5.231 1.00 66.81 128 GLY A CA 1
ATOM 967 C C . GLY A 1 128 ? 6.705 9.461 4.849 1.00 66.81 128 GLY A C 1
ATOM 968 O O . GLY A 1 128 ? 6.456 10.539 5.381 1.00 66.81 128 GLY A O 1
ATOM 969 N N . CYS A 1 129 ? 5.882 8.896 3.960 1.00 68.75 129 CYS A N 1
ATOM 970 C CA . CYS A 1 129 ? 4.562 9.399 3.593 1.00 68.75 129 CYS A CA 1
ATOM 971 C C . CYS A 1 129 ? 3.449 8.847 4.491 1.00 68.75 129 CYS A C 1
ATOM 973 O O . CYS A 1 129 ? 2.281 9.034 4.170 1.00 68.75 129 CYS A O 1
ATOM 975 N N . SER A 1 130 ? 3.770 8.157 5.593 1.00 70.50 130 SER A N 1
ATOM 976 C CA . SER A 1 130 ? 2.776 7.729 6.574 1.00 70.50 130 SER A CA 1
ATOM 977 C C . SER A 1 130 ? 1.930 8.930 7.001 1.00 70.50 130 SER A C 1
ATOM 979 O O . SER A 1 130 ? 2.417 9.857 7.653 1.00 70.50 130 SER A O 1
ATOM 981 N N . HIS A 1 131 ? 0.658 8.942 6.613 1.00 74.38 131 HIS A N 1
ATOM 982 C CA . HIS A 1 131 ? -0.240 10.020 6.994 1.00 74.38 131 HIS A CA 1
ATOM 983 C C . HIS A 1 131 ? -0.682 9.796 8.436 1.00 74.38 131 HIS A C 1
ATOM 985 O O . HIS A 1 131 ? -1.089 8.693 8.782 1.00 74.38 131 HIS A O 1
ATOM 991 N N . LEU A 1 132 ? -0.652 10.840 9.265 1.00 79.62 132 LEU A N 1
ATOM 992 C CA . LEU A 1 132 ? -0.988 10.754 10.694 1.00 79.62 132 LEU A CA 1
ATOM 993 C C . LEU A 1 132 ? -2.298 9.986 10.954 1.00 79.62 132 LEU A C 1
ATOM 995 O O . LEU A 1 132 ? -2.357 9.117 11.821 1.00 79.62 132 LEU A O 1
ATOM 999 N N . TRP A 1 133 ? -3.320 10.241 10.133 1.00 87.38 133 TRP A N 1
ATOM 1000 C CA . TRP A 1 133 ? -4.623 9.586 10.249 1.00 87.38 133 TRP A CA 1
ATOM 1001 C C . TRP A 1 133 ? -4.582 8.076 9.957 1.00 87.38 133 TRP A C 1
ATOM 1003 O O . TRP A 1 133 ? -5.416 7.335 10.468 1.00 87.38 133 TRP A O 1
ATOM 1013 N N . TRP A 1 134 ? -3.614 7.576 9.180 1.00 90.06 134 TRP A N 1
ATOM 1014 C CA . TRP A 1 134 ? -3.432 6.134 8.993 1.00 90.06 134 TRP A CA 1
ATOM 1015 C C . TRP A 1 134 ? -3.063 5.438 10.300 1.00 90.06 134 TRP A C 1
ATOM 1017 O O . TRP A 1 134 ? -3.554 4.335 10.539 1.00 90.06 134 TRP A O 1
ATOM 1027 N N . GLY A 1 135 ? -2.249 6.085 11.140 1.00 85.44 135 GLY A N 1
ATOM 1028 C CA . GLY A 1 135 ? -1.925 5.613 12.486 1.00 85.44 135 GLY A CA 1
ATOM 1029 C C . GLY A 1 135 ? -3.114 5.705 13.445 1.00 85.44 135 GLY A C 1
ATOM 1030 O O . GLY A 1 135 ? -3.234 4.884 14.345 1.00 85.44 135 GLY A O 1
ATOM 1031 N N . ASP A 1 136 ? -4.045 6.639 13.223 1.00 87.69 136 ASP A N 1
ATOM 1032 C CA . ASP A 1 136 ? -5.313 6.680 13.963 1.00 87.69 136 ASP A CA 1
ATOM 1033 C C . ASP A 1 136 ? -6.273 5.553 13.556 1.00 87.69 136 ASP A C 1
ATOM 1035 O O . ASP A 1 136 ? -7.063 5.100 14.375 1.00 87.69 136 ASP A O 1
ATOM 1039 N N . VAL A 1 137 ? -6.207 5.069 12.316 1.00 91.50 137 VAL A N 1
ATOM 1040 C CA . VAL A 1 137 ? -7.048 3.961 11.832 1.00 91.50 137 VAL A CA 1
ATOM 1041 C C . VAL A 1 137 ? -6.451 2.605 12.204 1.00 91.50 137 VAL A C 1
ATOM 1043 O O . VAL A 1 137 ? -7.155 1.707 12.650 1.00 91.50 137 VAL A O 1
ATOM 1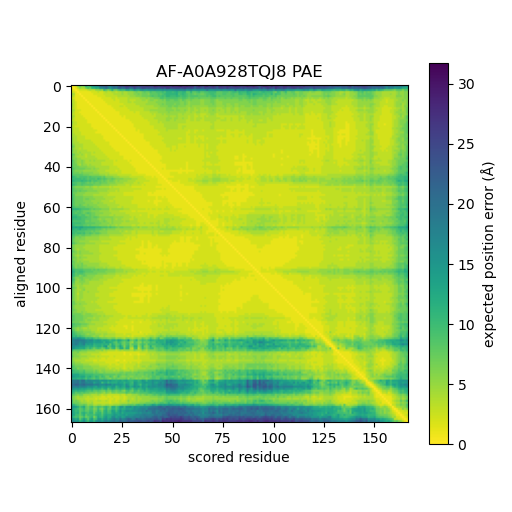046 N N . ARG A 1 138 ? -5.149 2.409 12.003 1.00 90.38 138 ARG A N 1
ATOM 1047 C CA . ARG A 1 138 ? -4.478 1.159 12.364 1.00 90.38 138 ARG A CA 1
ATOM 1048 C C . ARG A 1 138 ? -3.028 1.456 12.742 1.00 90.38 138 ARG A C 1
ATOM 1050 O O . ARG A 1 138 ? -2.177 1.498 11.843 1.00 90.38 138 ARG A O 1
ATOM 1057 N N . PRO A 1 139 ? -2.759 1.681 14.041 1.00 88.38 139 PRO A N 1
ATOM 1058 C CA . PRO A 1 139 ? -1.416 1.967 14.523 1.00 88.38 139 PRO A CA 1
ATOM 1059 C C . PRO A 1 139 ? -0.417 0.877 14.125 1.00 88.38 139 PRO A C 1
ATOM 1061 O O . PRO A 1 139 ? -0.792 -0.284 13.936 1.00 88.38 139 PRO A O 1
ATOM 1064 N N . ALA A 1 140 ? 0.856 1.251 13.996 1.00 87.12 140 ALA A N 1
ATOM 1065 C CA . ALA A 1 140 ? 1.928 0.275 13.841 1.00 87.12 140 ALA A CA 1
ATOM 1066 C C . ALA A 1 140 ? 2.029 -0.632 15.082 1.00 87.12 140 ALA A C 1
ATOM 1068 O O . ALA A 1 140 ? 1.827 -0.143 16.198 1.00 87.12 140 ALA A O 1
ATOM 1069 N N . PRO A 1 141 ? 2.373 -1.924 14.920 1.00 85.81 141 PRO A N 1
ATOM 1070 C CA . PRO A 1 141 ? 2.722 -2.772 16.054 1.00 85.81 141 PRO A CA 1
ATOM 1071 C C . PRO A 1 141 ? 3.878 -2.172 16.870 1.00 85.81 141 PRO A C 1
ATOM 1073 O O . PRO A 1 141 ? 4.731 -1.462 16.330 1.00 85.81 141 PRO A O 1
ATOM 1076 N N . ASP A 1 142 ? 3.927 -2.474 18.169 1.00 84.81 142 ASP A N 1
ATOM 1077 C CA . ASP A 1 142 ? 4.999 -2.014 19.061 1.00 84.81 142 ASP A CA 1
ATOM 1078 C C . ASP A 1 142 ? 6.271 -2.850 18.864 1.00 84.81 142 ASP A C 1
ATOM 1080 O O . ASP A 1 142 ? 6.594 -3.735 19.654 1.00 84.81 142 ASP A O 1
ATOM 1084 N N . ALA A 1 143 ? 6.959 -2.602 17.750 1.00 81.25 143 ALA A N 1
ATOM 1085 C CA . ALA A 1 143 ? 8.189 -3.288 17.393 1.00 81.25 143 ALA A CA 1
ATOM 1086 C C . ALA A 1 143 ? 9.207 -2.310 16.767 1.00 81.25 143 ALA A C 1
ATOM 1088 O O . ALA A 1 143 ? 8.814 -1.382 16.048 1.00 81.25 143 ALA A O 1
ATOM 1089 N N . PRO A 1 144 ? 10.514 -2.478 17.047 1.00 74.06 144 PRO A N 1
ATOM 1090 C CA . PRO A 1 144 ? 11.561 -1.518 16.681 1.00 74.06 144 PRO A CA 1
ATOM 1091 C C . PRO A 1 144 ? 11.763 -1.359 15.167 1.00 74.06 144 PRO A C 1
ATOM 1093 O O . PRO A 1 144 ? 12.352 -0.376 14.721 1.00 74.06 144 PRO A O 1
ATOM 1096 N N . GLU A 1 145 ? 11.291 -2.307 14.361 1.00 75.19 145 GLU A N 1
ATOM 1097 C CA . GLU A 1 145 ? 11.370 -2.252 12.907 1.00 75.19 145 GLU A CA 1
ATOM 1098 C C . GLU A 1 145 ? 10.374 -1.277 12.265 1.00 75.19 145 GLU A C 1
ATOM 1100 O O . GLU A 1 145 ? 10.519 -0.985 11.077 1.00 75.19 145 GLU A O 1
ATOM 1105 N N . PHE A 1 146 ? 9.358 -0.796 12.985 1.00 79.94 146 PHE A N 1
ATOM 1106 C CA . PHE A 1 146 ? 8.382 0.159 12.457 1.00 79.94 146 PHE A CA 1
ATOM 1107 C C . PHE A 1 146 ? 8.807 1.597 12.769 1.00 79.94 146 PHE A C 1
ATOM 1109 O O . PHE A 1 146 ? 9.252 1.912 13.870 1.00 79.94 146 PHE A O 1
ATOM 1116 N N . ARG A 1 147 ? 8.683 2.488 11.780 1.00 67.19 147 ARG A N 1
ATOM 1117 C CA . ARG A 1 147 ? 9.198 3.869 11.831 1.00 67.19 147 ARG A CA 1
ATOM 1118 C C . ARG A 1 147 ? 8.096 4.920 11.963 1.00 67.19 147 ARG A C 1
ATOM 1120 O O . ARG A 1 147 ? 8.338 6.085 11.649 1.00 67.19 147 ARG A O 1
ATOM 1127 N N . ASP A 1 148 ? 6.904 4.536 12.420 1.00 67.44 148 ASP A N 1
ATOM 1128 C CA . ASP A 1 148 ? 5.801 5.476 12.638 1.00 67.44 148 ASP A CA 1
ATOM 1129 C C . ASP A 1 148 ? 6.202 6.530 13.688 1.00 67.44 148 ASP A C 1
ATOM 1131 O O . ASP A 1 148 ? 6.162 6.305 14.899 1.00 67.44 148 ASP A O 1
ATOM 1135 N N . ARG A 1 149 ? 6.628 7.704 13.205 1.00 56.69 149 ARG A N 1
ATOM 1136 C CA . ARG A 1 149 ? 7.090 8.825 14.037 1.00 56.69 149 ARG A CA 1
ATOM 1137 C C . ARG A 1 149 ? 5.981 9.409 14.911 1.00 56.69 149 ARG A C 1
ATOM 1139 O O . ARG A 1 149 ? 6.292 10.081 15.889 1.00 56.69 149 ARG A O 1
ATOM 1146 N N . ALA A 1 150 ? 4.715 9.174 14.568 1.00 61.56 150 ALA A N 1
ATOM 1147 C CA . ALA A 1 150 ? 3.549 9.650 15.302 1.00 61.56 150 ALA A CA 1
ATOM 1148 C C . ALA A 1 150 ? 2.752 8.485 15.908 1.00 61.56 150 ALA A C 1
ATOM 1150 O O . ALA A 1 150 ? 1.528 8.578 16.040 1.00 61.56 150 ALA A O 1
ATOM 1151 N N . ARG A 1 151 ? 3.457 7.406 16.292 1.00 70.88 151 ARG A N 1
ATOM 1152 C CA . ARG A 1 151 ? 2.875 6.175 16.829 1.00 70.88 151 ARG A CA 1
ATOM 1153 C C . ARG A 1 151 ? 1.803 6.468 17.873 1.00 70.88 151 ARG A C 1
ATOM 1155 O O . ARG A 1 151 ? 2.073 7.011 18.947 1.00 70.88 151 ARG A O 1
ATOM 1162 N N . ARG A 1 152 ? 0.577 6.058 17.560 1.00 78.12 152 ARG A N 1
ATOM 1163 C CA . ARG A 1 152 ? -0.547 6.069 18.496 1.00 78.12 152 ARG A CA 1
ATOM 1164 C C . ARG A 1 152 ? -0.555 4.759 19.288 1.00 78.12 152 ARG A C 1
ATOM 1166 O O . ARG A 1 152 ? -0.302 3.715 18.698 1.00 78.12 152 ARG A O 1
ATOM 1173 N N . PRO A 1 153 ? -0.857 4.780 20.597 1.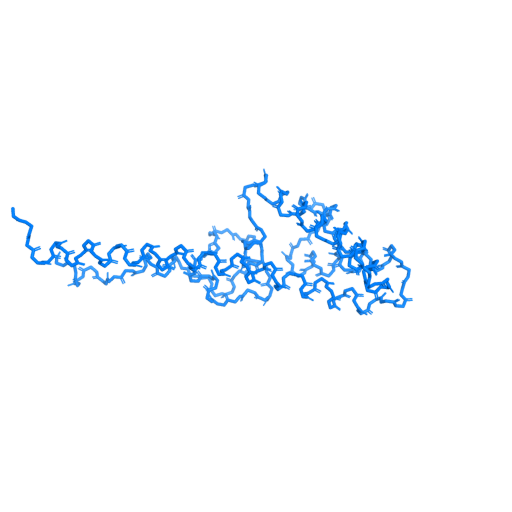00 80.88 153 PRO A N 1
ATOM 1174 C CA . PRO A 1 153 ? -0.928 3.551 21.389 1.00 80.88 153 PRO A CA 1
ATOM 1175 C C . PRO A 1 153 ? -2.160 2.695 21.053 1.00 80.88 153 PRO A C 1
ATOM 1177 O O . PRO A 1 153 ? -2.171 1.511 21.361 1.00 80.88 153 PRO A O 1
ATOM 1180 N N . ALA A 1 154 ? -3.190 3.293 20.444 1.00 85.50 154 ALA A N 1
ATOM 1181 C CA . ALA A 1 154 ? -4.447 2.641 20.093 1.00 85.50 154 ALA A CA 1
ATOM 1182 C C . ALA A 1 154 ? -5.131 3.357 18.915 1.00 85.50 154 ALA A C 1
ATOM 1184 O O . ALA A 1 154 ? -4.900 4.559 18.684 1.00 85.50 154 ALA A O 1
ATOM 1185 N N . ALA A 1 155 ? -5.982 2.627 18.190 1.00 89.31 155 ALA A N 1
ATOM 1186 C CA . ALA A 1 155 ? -6.797 3.170 17.109 1.00 89.31 155 ALA A CA 1
ATOM 1187 C C . ALA A 1 155 ? -7.849 4.157 17.643 1.00 89.31 155 ALA A C 1
ATOM 1189 O O . ALA A 1 155 ? -8.206 4.154 18.820 1.00 89.31 155 ALA A O 1
ATOM 1190 N N . LEU A 1 156 ? -8.380 5.011 16.770 1.00 89.19 156 LEU A N 1
ATOM 1191 C CA . LEU A 1 156 ? -9.308 6.087 17.112 1.00 89.19 156 LEU A CA 1
ATOM 1192 C C . LEU A 1 156 ? -10.504 5.599 17.936 1.00 89.19 156 LEU A C 1
ATOM 1194 O O . LEU A 1 156 ? -10.838 6.212 18.945 1.00 89.19 156 LEU A O 1
ATOM 1198 N N . TRP A 1 157 ? -11.113 4.490 17.525 1.00 87.75 157 TRP A N 1
ATOM 1199 C CA . TRP A 1 157 ? -12.286 3.897 18.174 1.00 87.75 157 TRP A CA 1
ATOM 1200 C C . TRP A 1 157 ? -11.967 3.148 19.475 1.00 87.75 157 TRP A C 1
ATOM 1202 O O . TRP A 1 157 ? -12.874 2.894 20.257 1.00 87.75 157 TRP A O 1
ATOM 1212 N N . GLU A 1 158 ? -10.703 2.810 19.731 1.00 86.25 158 GLU A N 1
ATOM 1213 C CA . GLU A 1 158 ? -10.265 2.178 20.986 1.00 86.25 158 GLU A CA 1
ATOM 1214 C C . GLU A 1 158 ? -9.991 3.215 22.079 1.00 86.25 158 GLU A C 1
ATOM 1216 O O . GLU A 1 158 ? -10.012 2.888 23.261 1.00 86.25 158 GLU A O 1
ATOM 1221 N N . ARG A 1 159 ? -9.763 4.479 21.698 1.00 84.00 159 ARG A N 1
ATOM 1222 C CA . ARG A 1 159 ? -9.502 5.570 22.647 1.00 84.00 159 ARG A CA 1
ATOM 1223 C C . ARG A 1 159 ? -10.747 6.013 23.424 1.00 84.00 159 ARG A C 1
ATOM 1225 O O . ARG A 1 159 ? -10.580 6.643 24.459 1.00 84.00 159 ARG A O 1
ATOM 1232 N N . GLY A 1 160 ? -11.942 5.625 22.960 1.00 70.31 160 GLY A N 1
ATOM 1233 C CA . GLY A 1 160 ? -13.205 5.654 23.709 1.00 70.31 160 GLY A CA 1
ATOM 1234 C C . GLY A 1 160 ? -13.594 6.991 24.355 1.00 70.31 160 GLY A C 1
ATOM 1235 O O . GLY A 1 160 ? -13.001 8.038 24.104 1.00 70.31 160 GLY A O 1
ATOM 1236 N N . CYS A 1 161 ? -14.635 6.940 25.192 1.00 66.31 161 CYS A N 1
ATOM 1237 C CA . CYS A 1 161 ? -14.866 7.953 26.221 1.00 66.31 161 CYS A CA 1
ATOM 1238 C C . CYS A 1 161 ? -14.053 7.589 27.473 1.00 66.31 161 CYS A C 1
ATOM 1240 O O . CYS A 1 161 ? -13.883 6.396 27.743 1.00 66.31 161 CYS A O 1
ATOM 1242 N N . PRO A 1 162 ? -13.582 8.578 28.251 1.00 67.06 162 PRO A N 1
ATOM 1243 C CA . PRO A 1 162 ? -12.954 8.319 29.542 1.00 67.06 162 PRO A CA 1
ATOM 1244 C C . PRO A 1 162 ? -13.853 7.449 30.447 1.00 67.06 162 PRO A C 1
ATOM 1246 O O . PRO A 1 162 ? -15.079 7.594 30.373 1.00 67.06 162 PRO A O 1
ATOM 1249 N N . PRO A 1 163 ? -13.295 6.556 31.292 1.00 67.25 163 PRO A N 1
ATOM 1250 C CA . PRO A 1 163 ? -14.079 5.682 32.174 1.00 67.25 163 PRO A CA 1
ATOM 1251 C C . PRO A 1 163 ? -15.105 6.434 33.031 1.00 67.25 163 PRO A C 1
ATOM 1253 O O . PRO A 1 163 ? -16.220 5.960 33.221 1.00 67.25 163 PRO A O 1
ATOM 1256 N N . GLU A 1 164 ? -14.769 7.644 33.478 1.00 72.44 164 GLU A N 1
ATOM 1257 C CA . GLU A 1 164 ? -15.639 8.530 34.257 1.00 72.44 164 GLU A CA 1
ATOM 1258 C C . GLU A 1 164 ? -16.906 8.992 33.514 1.00 72.44 164 GLU A C 1
ATOM 1260 O O . GLU A 1 164 ? -17.862 9.440 34.144 1.00 72.44 164 GLU A O 1
ATOM 1265 N N . CYS A 1 165 ? -16.939 8.883 32.185 1.00 64.38 165 CYS A N 1
ATOM 1266 C CA . CYS A 1 165 ? -18.106 9.204 31.363 1.00 64.38 165 CYS A CA 1
ATOM 1267 C C . CYS A 1 165 ? -19.017 7.991 31.105 1.00 64.38 165 CYS A C 1
ATOM 1269 O O . CYS A 1 165 ? -20.077 8.161 30.503 1.00 64.38 165 CYS A O 1
ATOM 1271 N N . LEU A 1 166 ? -18.608 6.782 31.507 1.00 59.88 166 LEU A N 1
ATOM 1272 C CA . LEU A 1 166 ? -19.317 5.527 31.225 1.00 59.88 166 LEU A CA 1
ATOM 1273 C C . LEU A 1 166 ? -20.111 4.980 32.426 1.00 59.88 166 LEU A C 1
ATOM 1275 O O . LEU A 1 166 ? -20.910 4.064 32.227 1.00 59.88 166 LEU A O 1
ATOM 1279 N N . GLY A 1 167 ? -19.962 5.591 33.611 1.00 53.34 167 GLY A N 1
ATOM 1280 C CA . GLY A 1 167 ? -20.663 5.219 34.850 1.00 53.34 167 GLY A CA 1
ATOM 1281 C C . GLY A 1 167 ? -19.860 4.287 35.742 1.00 53.34 167 GLY A C 1
ATOM 1282 O O . GLY A 1 167 ? -19.543 3.166 35.290 1.00 53.34 167 GLY A O 1
#

Radius of gyration: 20.15 Å; Cα contacts (8 Å, |Δi|>4): 161; chains: 1; bounding box: 57×25×59 Å

Sequence (167 aa):
MTDCTSELAREAGAHIAAARDASLLARATHARAELMRHMMMTTAKSMGEARERSVRLVTDEWLDAWGRTHGNYPFVAQMEALSGACYDWLHAKDAAADAAVRRAFAALDAACVSHGTTIADEMAWRSGCSHLWWGDVRPAPDAPEFRDRARRPAALWERGCPPECLG

Mean predicted aligned error: 5.02 Å

Nearest PDB structures (foldseek):
  7dgw-assembly1_A  TM=4.210E-01  e=5.225E+00  Escherichia coli 'BL21-Gold(DE3)pLysS AG'
  2axu-assembly2_K  TM=4.248E-01  e=7.592E+00  Enterococcus faecalis

Solvent-accessible surface area (backbone atoms only — not comparable to full-atom values): 9233 Å² total; per-residue (Å²): 132,84,52,71,68,61,51,52,52,52,50,52,52,52,54,51,51,54,52,49,55,53,47,50,53,50,44,42,53,49,35,53,52,52,51,52,52,49,54,46,55,52,37,62,77,33,69,93,49,58,67,74,54,30,20,50,55,40,43,51,55,51,28,54,58,47,76,43,43,84,91,75,39,95,54,49,70,36,46,38,47,27,40,43,25,42,48,50,21,75,74,68,71,43,72,68,32,50,52,42,29,55,50,26,47,52,51,36,42,51,51,30,46,77,71,77,47,40,57,37,51,54,40,41,22,29,37,90,77,39,49,72,66,44,26,35,67,57,35,59,71,99,50,89,86,49,62,48,87,76,66,36,98,52,28,61,84,72,64,62,74,62,70,87,77,71,117

Foldseek 3Di:
DQDPVNVVVVVVVVVLVVVLVVLVVVLQVVLLVVVLVLLLVQLVVQLVDDLQVSLVSSLVVVCVQQVHDPVRDPCSVLSSQLSSLSSVCVVPVDPVSVVSNVVSSVVSQVSQVVVVHGSSLSCQFGHPPNDLLSLQSPFHPPDPSTDNPNGDPDHVVVVDDPPVVVD

pLDDT: mean 89.78, std 10.09, range [53.34, 98.69]

Secondary structure (DSSP, 8-state):
---HHHHHHHHHHHHHHHHHHHHHHHHHHHHHHHHHHHHHHHHHTTTTS-HHHHHHHHHHHHHHHTT--TTT-TTHHHHHHHHHHHHHHHHH-SHHHHHHHHHHHHHHHHHHHHTT--HHHHHHHH-TT--HHHHHHSPPPS-TT---TT--SS-GGGS-S-GGGT-